Protein AF-A0A8T5KS14-F1 (afdb_monomer_lite)

pLDDT: mean 91.87, std 7.89, range [56.25, 97.12]

Secondary structure (DSSP, 8-state):
---HHHHHHHHHHHH-----HHHHHHHHHHHHHHHHHHHHHHHHHHHHTT-SS--GGGS---

Sequence (62 aa):
MISKQKIKEFVKKNYSKKISLKAIEKLENLLEREIGEVIAGAARRADFSGRIVIKEEDIESF

Radius of gyration: 15.38 Å; chains: 1; bounding box: 34×18×38 Å

Structure (mmCIF, N/CA/C/O backbone):
data_AF-A0A8T5KS14-F1
#
_entry.id   AF-A0A8T5KS14-F1
#
loop_
_atom_site.group_PDB
_atom_site.id
_atom_site.type_symbol
_atom_site.label_atom_id
_atom_site.label_alt_id
_atom_site.label_comp_id
_atom_site.label_asym_id
_atom_site.label_entity_id
_atom_site.label_seq_id
_atom_site.pdbx_PDB_ins_code
_atom_site.Cartn_x
_atom_site.Cartn_y
_atom_site.Cartn_z
_atom_site.occupancy
_atom_site.B_iso_or_equiv
_atom_site.auth_seq_id
_atom_site.auth_comp_id
_atom_site.auth_asym_id
_atom_site.auth_atom_id
_atom_site.pdbx_PDB_model_num
ATOM 1 N N . MET A 1 1 ? 2.900 7.077 2.373 1.00 67.75 1 MET A N 1
ATOM 2 C CA . MET A 1 1 ? 2.076 6.335 3.356 1.00 67.75 1 MET A CA 1
ATOM 3 C C . MET A 1 1 ? 0.603 6.637 3.132 1.00 67.75 1 MET A C 1
ATOM 5 O O . MET A 1 1 ? 0.254 7.788 2.879 1.00 67.75 1 MET A O 1
ATOM 9 N N . ILE A 1 2 ? -0.259 5.620 3.186 1.00 75.88 2 ILE A N 1
ATOM 10 C CA . ILE A 1 2 ? -1.716 5.807 3.118 1.00 75.88 2 ILE A CA 1
ATOM 11 C C . ILE A 1 2 ? -2.167 6.560 4.372 1.00 75.88 2 ILE A C 1
ATOM 13 O O . ILE A 1 2 ? -1.713 6.272 5.469 1.00 75.88 2 ILE A O 1
ATOM 17 N N . SER A 1 3 ? -3.053 7.547 4.227 1.00 86.50 3 SER A N 1
ATOM 18 C CA . SER A 1 3 ? -3.537 8.307 5.383 1.00 86.50 3 SER A CA 1
ATOM 19 C C . SER A 1 3 ? -4.395 7.432 6.304 1.00 86.50 3 SER A C 1
ATOM 21 O O . SER A 1 3 ? -5.407 6.872 5.867 1.00 86.50 3 SER A O 1
ATOM 23 N N . LYS A 1 4 ? -4.071 7.418 7.606 1.00 88.44 4 LYS A N 1
ATOM 24 C CA . LYS A 1 4 ? -4.901 6.819 8.671 1.00 88.44 4 LYS A CA 1
ATOM 25 C C . LYS A 1 4 ? -6.366 7.256 8.585 1.00 88.44 4 LYS A C 1
ATOM 27 O O . LYS A 1 4 ? -7.267 6.474 8.890 1.00 88.44 4 LYS A O 1
ATOM 32 N N . GLN A 1 5 ? -6.617 8.501 8.174 1.00 90.75 5 GLN A N 1
ATOM 33 C CA . GLN A 1 5 ? -7.969 9.027 8.008 1.00 90.75 5 GLN A CA 1
ATOM 34 C C . GLN A 1 5 ? -8.710 8.334 6.861 1.00 90.75 5 GLN A C 1
ATOM 36 O O . GLN A 1 5 ? -9.836 7.888 7.067 1.00 90.75 5 GLN A O 1
ATOM 41 N N . LYS A 1 6 ? -8.059 8.142 5.705 1.00 91.38 6 LYS A N 1
ATOM 42 C CA . LYS A 1 6 ? -8.654 7.421 4.569 1.00 91.38 6 LYS A CA 1
ATOM 43 C C . LYS A 1 6 ? -9.021 5.985 4.938 1.00 91.38 6 LYS A C 1
ATOM 45 O O . LYS A 1 6 ? -10.102 5.527 4.585 1.00 91.38 6 LYS A O 1
ATOM 50 N N . ILE A 1 7 ? -8.167 5.295 5.699 1.00 92.12 7 ILE A N 1
ATOM 51 C CA . ILE A 1 7 ? -8.457 3.935 6.185 1.00 92.12 7 ILE A CA 1
ATOM 52 C C . ILE A 1 7 ? -9.699 3.939 7.088 1.00 92.12 7 ILE A C 1
ATOM 54 O O . ILE A 1 7 ? -10.609 3.130 6.900 1.00 92.12 7 ILE A O 1
ATOM 58 N N . LYS A 1 8 ? -9.782 4.872 8.046 1.00 93.50 8 LYS A N 1
ATOM 59 C CA . LYS A 1 8 ? -10.953 5.002 8.930 1.00 93.50 8 LYS A CA 1
ATOM 60 C C . LYS A 1 8 ? -12.236 5.286 8.149 1.00 93.50 8 LYS A C 1
ATOM 62 O O . LYS A 1 8 ? -13.261 4.662 8.419 1.00 93.50 8 LYS A O 1
ATOM 67 N N . GLU A 1 9 ? -12.181 6.215 7.201 1.00 94.94 9 GLU A N 1
ATOM 68 C CA . GLU A 1 9 ? -13.316 6.580 6.352 1.00 94.94 9 GLU A CA 1
ATOM 69 C C . GLU A 1 9 ? -13.766 5.402 5.486 1.00 94.94 9 GLU A C 1
ATOM 71 O O . GLU A 1 9 ? -14.961 5.115 5.429 1.00 94.94 9 GLU A O 1
ATOM 76 N N . PHE A 1 10 ? -12.828 4.659 4.894 1.00 94.12 10 PHE A N 1
ATOM 77 C CA . PHE A 1 10 ? -13.120 3.472 4.093 1.00 94.12 10 PHE A CA 1
ATOM 78 C C . PHE A 1 10 ? -13.821 2.379 4.908 1.00 94.12 10 PHE A C 1
ATOM 80 O O . PHE A 1 10 ? -14.836 1.836 4.468 1.00 94.12 10 PHE A 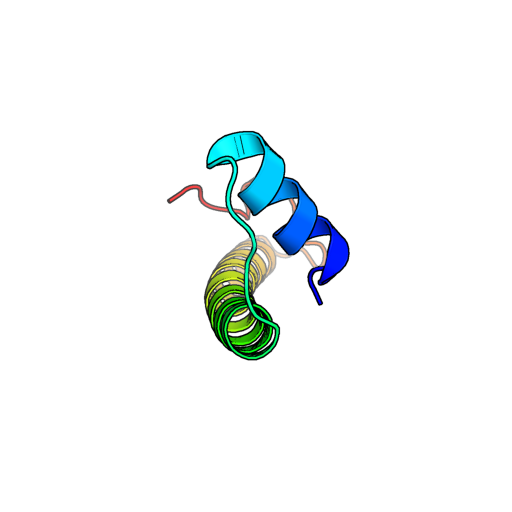O 1
ATOM 87 N N . VAL A 1 11 ? -13.325 2.079 6.114 1.00 94.75 11 VAL A N 1
ATOM 88 C CA . VAL A 1 11 ? -13.931 1.059 6.986 1.00 94.75 11 VAL A CA 1
ATOM 89 C C . VAL A 1 11 ? -15.329 1.482 7.438 1.00 94.75 11 VAL A C 1
ATOM 91 O O . VAL A 1 11 ? -16.261 0.676 7.419 1.00 94.75 11 VAL A O 1
ATOM 94 N N . LYS A 1 12 ? -15.499 2.759 7.795 1.00 95.44 12 LYS A N 1
ATOM 95 C CA . LYS A 1 12 ? -16.803 3.302 8.177 1.00 95.44 12 LYS A CA 1
ATOM 96 C C . LYS A 1 12 ? -17.792 3.254 7.009 1.00 95.44 12 LYS A C 1
ATOM 98 O O . LYS A 1 12 ? -18.926 2.839 7.210 1.00 95.44 12 LYS A O 1
ATOM 103 N N . LYS A 1 13 ? -17.369 3.646 5.804 1.00 96.56 13 LYS A N 1
ATOM 104 C CA . LYS A 1 13 ? -18.230 3.714 4.615 1.00 96.56 13 LYS A CA 1
ATOM 105 C C . LYS A 1 13 ? -18.692 2.335 4.143 1.00 96.56 13 LYS A C 1
ATOM 107 O O . LYS A 1 13 ? -19.867 2.173 3.850 1.00 96.56 13 LYS A O 1
ATOM 112 N N . ASN A 1 14 ? -17.786 1.361 4.068 1.00 95.81 14 ASN A N 1
ATOM 113 C CA . ASN A 1 14 ? -18.089 0.058 3.463 1.00 95.81 14 ASN A CA 1
ATOM 114 C C . ASN A 1 14 ? -18.617 -0.974 4.462 1.00 95.81 14 ASN A C 1
ATOM 116 O O . ASN A 1 14 ? -19.349 -1.879 4.080 1.00 95.81 14 ASN A O 1
ATOM 120 N N . TYR A 1 15 ? -18.252 -0.849 5.740 1.00 95.25 15 TYR A N 1
ATOM 121 C CA . TYR A 1 15 ? -18.550 -1.875 6.740 1.00 95.25 15 TYR A CA 1
ATOM 122 C C . TYR A 1 15 ? -19.288 -1.333 7.965 1.00 95.25 15 TYR A C 1
ATOM 124 O O . TYR A 1 15 ? -19.585 -2.108 8.870 1.00 95.25 15 TYR A O 1
ATOM 132 N N . SER A 1 16 ? -19.564 -0.022 8.029 1.00 94.19 16 SER A N 1
ATOM 133 C CA . SER A 1 16 ? -20.194 0.646 9.179 1.00 94.19 16 SER A CA 1
ATOM 134 C C . SER A 1 16 ? -19.501 0.339 10.519 1.00 94.19 16 SER A C 1
ATOM 136 O O . SER A 1 16 ? -20.118 0.287 11.582 1.00 94.19 16 SER A O 1
ATOM 138 N N . LYS A 1 17 ? -18.179 0.112 10.481 1.00 94.62 17 LYS A N 1
ATOM 139 C CA . LYS A 1 17 ? -17.363 -0.263 11.645 1.00 94.62 17 LYS A CA 1
ATOM 140 C C . LYS A 1 17 ? -16.368 0.832 12.010 1.00 94.62 17 LYS A C 1
ATOM 142 O O . LYS A 1 17 ? -15.945 1.632 11.177 1.00 94.62 17 LYS A O 1
ATOM 147 N N . LYS A 1 18 ? -15.967 0.846 13.283 1.00 94.94 18 LYS A N 1
ATOM 148 C CA . LYS A 1 18 ? -14.778 1.571 13.749 1.00 94.94 18 LYS A CA 1
ATOM 149 C C . LYS A 1 18 ? -13.574 0.635 13.665 1.00 94.94 18 LYS A C 1
ATOM 151 O O . LYS A 1 18 ? -13.714 -0.570 13.854 1.00 94.94 18 LYS A O 1
ATOM 156 N N . ILE A 1 19 ? -12.397 1.196 13.422 1.00 95.00 19 ILE A N 1
ATOM 157 C CA . ILE A 1 19 ? -11.129 0.464 13.393 1.00 95.00 19 ILE A CA 1
ATOM 158 C C . ILE A 1 19 ? -10.192 1.030 14.463 1.00 95.00 19 ILE A C 1
ATOM 160 O O . ILE A 1 19 ? -10.121 2.246 14.660 1.00 95.00 19 ILE A O 1
ATOM 164 N N . SER A 1 20 ? -9.518 0.145 15.196 1.00 96.56 20 SER A N 1
ATOM 165 C CA . SER A 1 20 ? -8.576 0.526 16.250 1.00 96.56 20 SER A CA 1
ATOM 166 C C . SER A 1 20 ? -7.260 1.036 15.660 1.00 96.56 20 SER A C 1
ATOM 168 O O . SER A 1 20 ? -6.890 0.675 14.545 1.00 96.56 20 SER A O 1
ATOM 170 N N . LEU A 1 21 ? -6.519 1.847 16.421 1.00 93.81 21 LEU A N 1
ATOM 171 C CA . LEU A 1 21 ? -5.246 2.408 15.956 1.00 93.81 21 LEU A CA 1
ATOM 172 C C . LEU A 1 21 ? -4.225 1.317 15.591 1.00 93.81 21 LEU A C 1
ATOM 174 O O . LEU A 1 21 ? -3.655 1.366 14.509 1.00 93.81 21 LEU A O 1
ATOM 178 N N . LYS A 1 22 ? -4.085 0.286 16.435 1.00 95.06 22 LYS A N 1
ATOM 179 C CA . LYS A 1 22 ? -3.192 -0.857 16.176 1.00 95.06 22 LYS A CA 1
ATOM 180 C C . LYS A 1 22 ? -3.560 -1.622 14.899 1.00 95.06 22 LYS A C 1
ATOM 182 O O . LYS A 1 22 ? -2.681 -2.102 14.193 1.00 95.06 22 LYS A O 1
ATOM 187 N N . ALA A 1 23 ? -4.855 -1.755 14.599 1.00 95.62 23 ALA A N 1
ATOM 188 C CA . ALA A 1 23 ? -5.300 -2.407 13.369 1.00 95.62 23 ALA A CA 1
ATOM 189 C C . ALA A 1 23 ? -4.982 -1.556 12.131 1.00 95.62 23 ALA A C 1
ATOM 191 O O . ALA A 1 23 ? -4.602 -2.116 11.108 1.00 95.62 23 ALA A O 1
ATOM 192 N N . ILE A 1 24 ? -5.085 -0.224 12.236 1.00 94.44 24 ILE A N 1
ATOM 193 C CA . ILE A 1 24 ? -4.660 0.695 11.170 1.00 94.44 24 ILE A CA 1
ATOM 194 C C . ILE A 1 24 ? -3.161 0.543 10.912 1.00 94.44 24 ILE A C 1
ATOM 196 O O . ILE A 1 24 ? -2.783 0.348 9.769 1.00 94.44 24 ILE A O 1
ATOM 200 N N . GLU A 1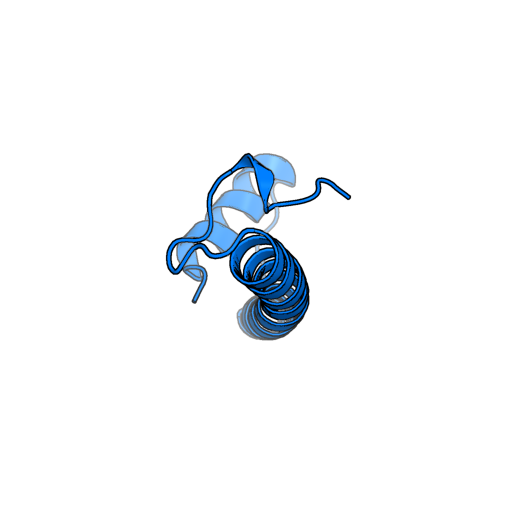 25 ? -2.328 0.564 11.952 1.00 93.12 25 GLU A N 1
ATOM 201 C CA . GLU A 1 25 ? -0.868 0.435 11.811 1.00 93.12 25 GLU A CA 1
ATOM 202 C C . GLU A 1 25 ? -0.473 -0.902 11.175 1.00 93.12 25 GLU A C 1
ATOM 204 O O . GLU A 1 25 ? 0.355 -0.954 10.268 1.00 93.12 25 GLU A O 1
ATOM 209 N N . LYS A 1 26 ? -1.120 -1.999 11.590 1.00 94.00 26 LYS A N 1
ATOM 210 C CA . LYS A 1 26 ? -0.899 -3.307 10.964 1.00 94.00 26 LYS A CA 1
ATOM 211 C C . LYS A 1 26 ? -1.316 -3.312 9.490 1.00 94.00 26 LYS A C 1
ATOM 213 O O . LYS A 1 26 ? -0.633 -3.925 8.676 1.00 94.00 26 LYS A O 1
ATOM 218 N N . LEU A 1 27 ? -2.421 -2.648 9.152 1.00 93.25 27 LEU A N 1
ATOM 219 C CA . LEU A 1 27 ? -2.887 -2.527 7.773 1.00 93.25 27 LEU A CA 1
ATOM 220 C C . LEU A 1 27 ? -1.949 -1.651 6.932 1.00 93.25 27 LEU A C 1
ATOM 222 O O . LEU A 1 27 ? -1.682 -2.005 5.793 1.00 93.25 27 LEU A O 1
ATOM 226 N N . GLU A 1 28 ? -1.431 -0.552 7.482 1.00 91.44 28 GLU A N 1
ATOM 227 C CA . GLU A 1 28 ? -0.448 0.311 6.817 1.00 91.44 28 GLU A CA 1
ATOM 228 C C . GLU A 1 28 ? 0.798 -0.487 6.427 1.00 91.44 28 GLU A C 1
ATOM 230 O O . GLU A 1 28 ? 1.174 -0.465 5.260 1.00 91.44 28 GLU A O 1
ATOM 235 N N . ASN A 1 29 ? 1.357 -1.270 7.355 1.00 91.12 29 ASN A N 1
ATOM 236 C CA . ASN A 1 29 ? 2.527 -2.111 7.081 1.00 91.12 29 ASN A CA 1
ATOM 237 C C . ASN A 1 29 ? 2.254 -3.169 6.002 1.00 91.12 29 ASN A C 1
ATOM 239 O O . ASN A 1 29 ? 3.109 -3.436 5.161 1.00 91.12 29 ASN A O 1
ATOM 243 N N . LEU A 1 30 ? 1.068 -3.788 6.028 1.00 92.31 30 LEU A N 1
ATOM 244 C CA . LEU A 1 30 ? 0.674 -4.752 5.000 1.00 92.31 30 LEU A CA 1
ATOM 245 C C . LEU A 1 30 ? 0.550 -4.068 3.639 1.00 92.31 30 LEU A C 1
ATOM 247 O O . LEU A 1 30 ? 1.164 -4.517 2.682 1.00 92.31 30 LEU A O 1
ATOM 251 N N . LEU A 1 31 ? -0.186 -2.960 3.559 1.00 91.12 31 LEU A N 1
ATOM 252 C CA . LEU A 1 31 ? -0.378 -2.224 2.311 1.00 91.12 31 LEU A CA 1
ATOM 253 C C . LEU A 1 31 ? 0.939 -1.692 1.747 1.00 91.12 31 LEU A C 1
ATOM 255 O O . LEU A 1 31 ? 1.124 -1.719 0.538 1.00 91.12 31 LEU A O 1
ATOM 259 N N . GLU A 1 32 ? 1.852 -1.225 2.596 1.00 90.88 32 GLU A N 1
ATOM 260 C CA . GLU A 1 32 ? 3.176 -0.770 2.172 1.00 90.88 32 GLU A CA 1
ATOM 261 C C . GLU A 1 32 ? 3.991 -1.900 1.543 1.00 90.88 32 GLU A C 1
ATOM 263 O O . GLU A 1 32 ? 4.597 -1.698 0.492 1.00 90.88 32 GLU A O 1
ATOM 268 N N . ARG A 1 33 ? 3.940 -3.103 2.128 1.00 91.75 33 ARG A N 1
ATOM 269 C CA . ARG A 1 33 ? 4.583 -4.286 1.553 1.00 91.75 33 ARG A CA 1
ATOM 270 C C . ARG A 1 33 ? 3.987 -4.647 0.194 1.00 91.75 33 ARG A C 1
ATOM 272 O O . ARG A 1 33 ? 4.732 -4.750 -0.772 1.00 91.75 33 ARG A O 1
ATOM 279 N N . GLU A 1 34 ? 2.663 -4.790 0.114 1.00 90.94 34 GLU A N 1
ATOM 280 C CA . GLU A 1 34 ? 1.988 -5.17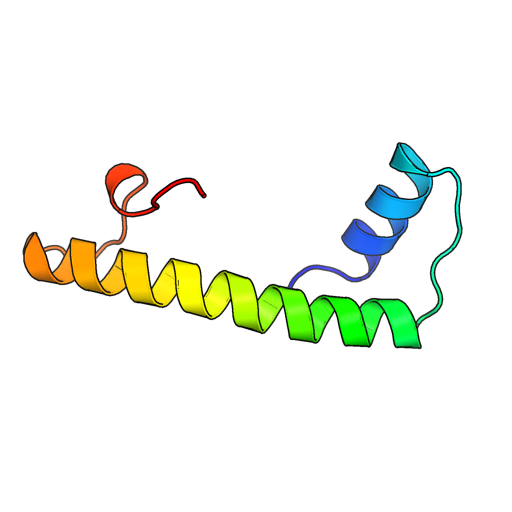5 -1.134 1.00 90.94 34 GLU A CA 1
ATOM 281 C C . GLU A 1 34 ? 2.236 -4.129 -2.236 1.00 90.94 34 GLU A C 1
ATOM 283 O O . GLU A 1 34 ? 2.665 -4.473 -3.332 1.00 90.94 34 GLU A O 1
ATOM 288 N N . ILE A 1 35 ? 2.064 -2.832 -1.937 1.00 91.44 35 ILE A N 1
ATOM 289 C CA . ILE A 1 35 ? 2.341 -1.736 -2.885 1.00 91.44 35 ILE A CA 1
ATOM 290 C C . ILE A 1 35 ? 3.811 -1.741 -3.316 1.00 91.44 35 ILE A C 1
ATOM 292 O O . ILE A 1 35 ? 4.099 -1.503 -4.488 1.00 91.44 35 ILE A O 1
ATOM 296 N N . GLY A 1 36 ? 4.738 -2.017 -2.395 1.00 92.38 36 GLY A N 1
ATOM 297 C CA . GLY A 1 36 ? 6.162 -2.131 -2.700 1.00 92.38 36 GLY A CA 1
ATOM 298 C C . GLY A 1 36 ? 6.452 -3.207 -3.745 1.00 92.38 36 GLY A C 1
ATOM 299 O O . GLY A 1 36 ? 7.208 -2.958 -4.684 1.00 92.38 36 GLY A O 1
ATOM 300 N N . GLU A 1 37 ? 5.804 -4.368 -3.640 1.00 93.06 37 GLU A N 1
ATOM 301 C CA . GLU A 1 37 ? 5.924 -5.449 -4.624 1.00 93.06 37 GLU A CA 1
ATOM 302 C C . GLU A 1 37 ? 5.356 -5.045 -5.993 1.00 93.06 37 GLU A C 1
ATOM 304 O O . GLU A 1 37 ? 6.013 -5.265 -7.017 1.00 93.06 37 GLU A O 1
ATOM 309 N N . VAL A 1 38 ? 4.195 -4.374 -6.021 1.00 93.62 38 VAL A N 1
ATOM 310 C CA . VAL A 1 38 ? 3.599 -3.852 -7.266 1.00 93.62 38 VAL A CA 1
ATOM 311 C C . VAL A 1 38 ? 4.544 -2.865 -7.952 1.00 93.62 38 VAL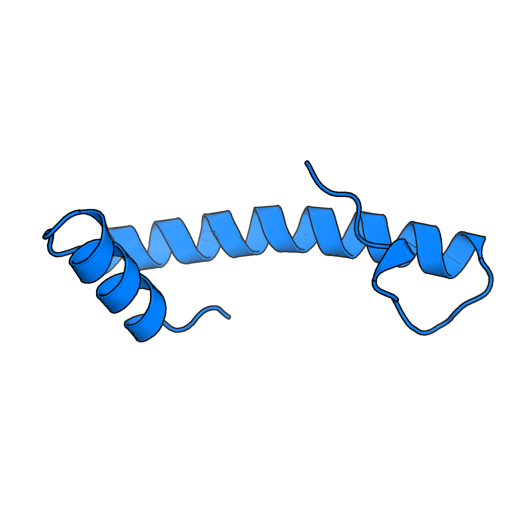 A C 1
ATOM 313 O O . VAL A 1 38 ? 4.827 -2.998 -9.145 1.00 93.62 38 VAL A O 1
ATOM 316 N N . ILE A 1 39 ? 5.067 -1.892 -7.198 1.00 93.62 39 ILE A N 1
ATOM 317 C CA . ILE A 1 39 ? 5.977 -0.865 -7.716 1.00 93.62 39 ILE A CA 1
ATOM 318 C C . ILE A 1 39 ? 7.276 -1.503 -8.209 1.00 93.62 39 ILE A C 1
ATOM 320 O O . ILE A 1 39 ? 7.759 -1.130 -9.272 1.00 93.62 39 ILE A O 1
ATOM 324 N N . ALA A 1 40 ? 7.828 -2.487 -7.495 1.00 94.44 40 ALA A N 1
ATOM 325 C CA . ALA A 1 40 ? 9.037 -3.189 -7.923 1.00 94.44 40 ALA A CA 1
ATOM 326 C C . ALA A 1 40 ? 8.827 -3.999 -9.217 1.00 94.44 40 ALA A C 1
ATOM 328 O O . ALA A 1 40 ? 9.741 -4.123 -10.035 1.00 94.44 40 ALA A O 1
ATOM 329 N N . GLY A 1 41 ? 7.638 -4.571 -9.422 1.00 94.69 41 GLY A N 1
ATOM 330 C CA . GLY A 1 41 ? 7.256 -5.177 -10.701 1.00 94.69 41 GLY A CA 1
ATOM 331 C C . GLY A 1 41 ? 7.164 -4.140 -11.822 1.00 94.69 41 GLY A C 1
ATOM 332 O O . GLY A 1 41 ? 7.765 -4.317 -12.881 1.00 94.69 41 GLY A O 1
ATOM 333 N N . ALA A 1 42 ? 6.468 -3.032 -11.562 1.00 96.06 42 ALA A N 1
ATOM 334 C CA . ALA A 1 42 ? 6.262 -1.965 -12.535 1.00 96.06 42 ALA A CA 1
ATOM 335 C C . ALA A 1 42 ? 7.569 -1.261 -12.935 1.00 96.06 42 ALA A C 1
ATOM 337 O O . ALA A 1 42 ? 7.809 -1.035 -14.117 1.00 96.06 42 ALA A O 1
ATOM 338 N N . ALA A 1 43 ? 8.458 -1.001 -11.973 1.00 96.50 43 ALA A N 1
ATOM 339 C CA . ALA A 1 43 ? 9.786 -0.444 -12.220 1.00 96.50 43 ALA A CA 1
ATOM 340 C C . ALA A 1 43 ? 10.597 -1.330 -13.172 1.00 96.50 43 ALA A C 1
ATOM 342 O O . ALA A 1 43 ? 11.097 -0.846 -14.181 1.00 96.50 43 ALA A O 1
ATOM 343 N N . ARG A 1 44 ? 10.631 -2.648 -12.924 1.00 95.69 44 ARG A N 1
ATOM 344 C CA . ARG A 1 44 ? 11.329 -3.595 -13.806 1.00 95.69 44 ARG A CA 1
ATOM 345 C C . ARG A 1 44 ? 10.783 -3.562 -15.233 1.00 95.69 44 ARG A C 1
ATOM 347 O O . ARG A 1 44 ? 11.565 -3.575 -16.175 1.00 95.69 44 ARG A O 1
ATOM 354 N N . ARG A 1 45 ? 9.460 -3.509 -15.416 1.00 95.31 45 ARG A N 1
ATOM 355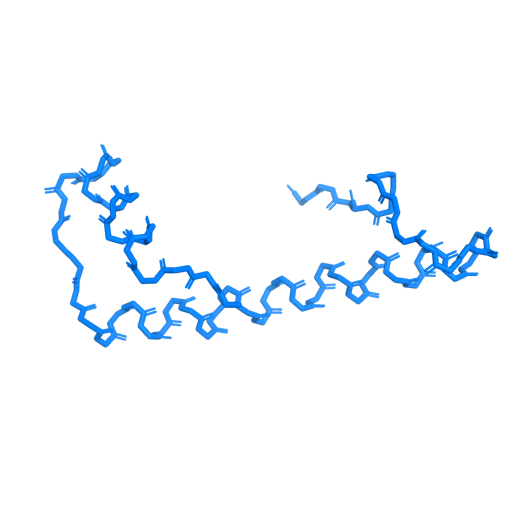 C CA . ARG A 1 45 ? 8.840 -3.419 -16.753 1.00 95.31 45 ARG A CA 1
ATOM 356 C C . ARG A 1 45 ? 9.168 -2.106 -17.468 1.00 95.31 45 ARG A C 1
ATOM 358 O O . ARG A 1 45 ? 9.465 -2.129 -18.667 1.00 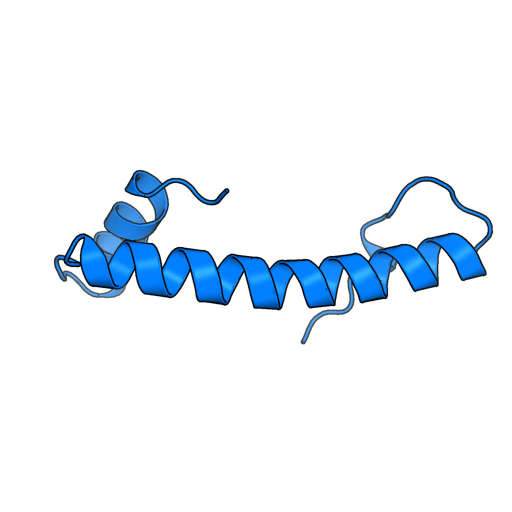95.31 45 ARG A O 1
ATOM 365 N N . ALA A 1 46 ? 9.193 -0.995 -16.733 1.00 97.12 46 ALA A N 1
ATOM 366 C CA . ALA A 1 46 ? 9.639 0.288 -17.261 1.00 97.12 46 ALA A CA 1
ATOM 367 C C . ALA A 1 46 ? 11.114 0.225 -17.703 1.00 97.12 46 ALA A C 1
ATOM 369 O O . ALA A 1 46 ? 11.418 0.618 -18.832 1.00 97.12 46 ALA A O 1
ATOM 370 N N . ASP A 1 47 ? 11.989 -0.373 -16.885 1.00 96.50 47 ASP A N 1
ATOM 371 C CA . ASP A 1 47 ? 13.411 -0.572 -17.195 1.00 96.50 47 ASP A CA 1
ATOM 372 C C . ASP A 1 47 ? 13.606 -1.442 -18.448 1.00 96.50 47 ASP A C 1
ATOM 374 O O . ASP A 1 47 ? 14.354 -1.067 -19.353 1.00 96.50 47 ASP A O 1
ATOM 378 N N . PHE A 1 48 ? 12.884 -2.566 -18.560 1.00 94.75 48 PHE A N 1
ATOM 379 C CA . PHE A 1 48 ? 12.902 -3.423 -19.757 1.00 94.75 48 PHE A CA 1
ATOM 380 C C . PHE A 1 48 ? 12.440 -2.689 -21.020 1.00 94.75 48 PHE A C 1
ATOM 382 O O . PHE A 1 48 ? 12.891 -3.005 -22.120 1.00 94.75 48 PHE A O 1
ATOM 389 N N . SER A 1 49 ? 11.570 -1.693 -20.864 1.00 95.50 49 SER A N 1
ATOM 390 C CA . SER A 1 49 ? 11.083 -0.842 -21.953 1.00 95.50 49 SER A CA 1
ATOM 391 C C . SER A 1 49 ? 11.992 0.366 -22.227 1.00 95.50 49 SER A C 1
ATOM 393 O O . SER A 1 49 ? 11.649 1.208 -23.059 1.00 95.50 49 SER A O 1
ATOM 395 N N . GLY A 1 50 ? 13.125 0.494 -21.522 1.00 97.00 50 GLY A N 1
ATOM 396 C CA . GLY A 1 50 ? 14.059 1.617 -21.644 1.00 97.00 50 GLY A CA 1
ATOM 397 C C . GLY A 1 50 ? 13.515 2.944 -21.104 1.00 97.00 50 GLY A C 1
ATOM 398 O O . GLY A 1 50 ? 13.949 4.011 -21.541 1.00 97.00 50 GLY A O 1
ATOM 399 N N . ARG A 1 51 ? 12.531 2.906 -20.196 1.00 97.00 51 ARG A N 1
ATOM 400 C CA . ARG A 1 51 ? 11.856 4.089 -19.645 1.00 97.00 51 ARG A CA 1
ATOM 401 C C . ARG A 1 51 ? 12.286 4.350 -18.206 1.00 97.00 51 ARG A C 1
ATOM 403 O O . ARG A 1 51 ? 12.324 3.443 -17.393 1.00 97.00 51 ARG A O 1
ATOM 410 N N . ILE A 1 52 ? 12.498 5.625 -17.876 1.00 95.19 52 ILE A N 1
ATOM 411 C CA . ILE A 1 52 ? 12.782 6.090 -16.501 1.00 95.19 52 ILE A CA 1
ATOM 412 C C . ILE A 1 52 ? 11.478 6.368 -15.721 1.00 95.19 52 ILE A C 1
ATOM 414 O O . ILE A 1 52 ? 11.473 6.491 -14.499 1.00 95.19 52 ILE A O 1
ATOM 418 N N . VAL A 1 53 ? 10.351 6.487 -16.430 1.00 96.81 53 VAL A N 1
ATOM 419 C CA . VAL A 1 53 ? 9.034 6.780 -15.853 1.00 96.81 53 VAL A CA 1
ATOM 420 C C . VAL A 1 53 ? 8.166 5.529 -15.923 1.00 96.81 53 VAL A C 1
ATOM 422 O O . VAL A 1 53 ? 7.936 5.017 -17.018 1.00 96.81 53 VAL A O 1
ATOM 425 N N . ILE A 1 54 ? 7.657 5.091 -14.768 1.00 96.00 54 ILE A N 1
ATOM 426 C CA . ILE A 1 54 ? 6.630 4.046 -14.661 1.00 96.00 54 ILE A CA 1
ATOM 427 C C . ILE A 1 54 ? 5.311 4.610 -15.192 1.00 96.00 54 ILE A C 1
ATOM 429 O O . ILE A 1 54 ? 4.846 5.652 -14.721 1.00 96.00 54 ILE A O 1
ATOM 433 N N . LYS A 1 55 ? 4.708 3.924 -16.159 1.00 96.19 55 LYS A N 1
ATOM 434 C CA . LYS A 1 55 ? 3.411 4.281 -16.735 1.00 96.19 55 LYS A CA 1
ATOM 435 C C . LYS A 1 55 ? 2.315 3.321 -16.282 1.00 96.19 55 LYS A C 1
ATOM 437 O O . LYS A 1 55 ? 2.579 2.307 -15.645 1.00 96.19 55 LYS A O 1
ATOM 442 N N . GLU A 1 56 ? 1.072 3.648 -16.624 1.00 94.81 56 GLU A N 1
ATOM 443 C CA . GLU A 1 56 ? -0.089 2.808 -16.316 1.00 94.81 56 GLU A CA 1
ATOM 444 C C . GLU A 1 56 ? 0.061 1.398 -16.901 1.00 94.81 56 GLU A C 1
ATOM 446 O O . GLU A 1 56 ? -0.213 0.429 -16.200 1.00 94.81 56 GLU A O 1
ATOM 451 N N . GLU A 1 57 ? 0.598 1.263 -18.121 1.00 92.75 57 GLU A N 1
ATOM 452 C CA . GLU A 1 57 ? 0.832 -0.048 -18.741 1.00 92.75 57 GLU A CA 1
ATOM 453 C C . GLU A 1 57 ? 1.856 -0.925 -17.997 1.00 92.75 57 GLU A C 1
ATOM 455 O O . GLU A 1 57 ? 1.893 -2.137 -18.201 1.00 92.75 57 GLU A O 1
ATOM 460 N N . ASP A 1 58 ? 2.686 -0.333 -17.133 1.00 93.88 58 ASP A N 1
ATOM 461 C CA . ASP A 1 58 ? 3.658 -1.065 -16.324 1.00 93.88 58 ASP A CA 1
ATOM 462 C C . ASP A 1 58 ? 3.024 -1.615 -15.033 1.00 93.88 58 ASP A C 1
ATOM 464 O O . ASP A 1 58 ? 3.639 -2.434 -14.347 1.00 93.88 58 ASP A O 1
ATOM 468 N N . ILE A 1 59 ? 1.808 -1.198 -14.669 1.00 93.31 59 ILE A N 1
ATOM 469 C CA . ILE A 1 59 ? 1.096 -1.688 -13.485 1.00 93.31 59 ILE A CA 1
ATOM 470 C C . ILE A 1 59 ? 0.187 -2.849 -13.901 1.00 93.31 59 ILE A C 1
ATOM 472 O O . ILE A 1 59 ? -0.906 -2.655 -14.425 1.00 93.31 59 ILE A O 1
ATOM 476 N N . GLU A 1 60 ? 0.631 -4.080 -13.646 1.00 80.12 60 GLU A N 1
ATOM 477 C CA . GLU A 1 60 ? -0.224 -5.257 -13.813 1.00 80.12 60 GLU A CA 1
ATOM 478 C C . GLU A 1 60 ? -1.351 -5.248 -12.775 1.00 80.12 60 GLU A C 1
ATOM 480 O O . GLU A 1 60 ? -1.131 -4.983 -11.591 1.00 80.12 60 GLU A O 1
ATOM 485 N N . SER A 1 61 ? -2.566 -5.534 -13.240 1.00 58.84 61 SER A N 1
ATOM 486 C CA . SER A 1 61 ? -3.718 -5.767 -12.372 1.00 58.84 61 SER A CA 1
ATOM 487 C C . SER A 1 61 ? -3.678 -7.213 -11.877 1.00 58.84 61 SER A C 1
ATOM 489 O O . SER A 1 61 ? -3.534 -8.126 -12.690 1.00 58.84 61 SER A O 1
ATOM 491 N N . PHE A 1 62 ? -3.780 -7.399 -10.561 1.00 56.25 62 PHE A N 1
ATOM 492 C CA . PHE A 1 62 ? -3.931 -8.704 -9.907 1.00 56.25 62 PHE A CA 1
ATOM 493 C C . PHE A 1 62 ? -5.379 -9.186 -9.980 1.00 56.25 62 PHE A C 1
ATOM 495 O O . PHE A 1 62 ? -6.283 -8.329 -9.822 1.00 56.25 62 PHE A O 1
#

Foldseek 3Di:
DPDLVVVQVVCCVPPVDGDDPVRSVVVVVVVVVVVVVQVVQQCVVCVVVVHPDRDPVSRDDD